Protein AF-A0A2A2A7V6-F1 (afdb_monomer)

pLDDT: mean 77.49, std 19.2, range [30.41, 94.31]

Sequence (110 aa):
MLAAALGDMAQGHVTQGAAWVQTPLLDMAVHAESRQLPLSDTQDDFSLWRHFVEVNAADDAITLQAFSAALAPVVAALRARGLRVVAACDFEEQLEAAVQAAILAGKGEP

Radius of gyration: 15.17 Å; Cα contacts (8 Å, |Δi|>4): 106; chains: 1; bounding box: 28×26×52 Å

Solvent-accessible surface area (backbone atoms only — not comparable to full-atom values): 6903 Å² total; per-residue (Å²): 112,67,70,57,54,53,53,56,67,75,55,74,83,77,93,80,84,78,93,71,80,72,75,62,62,63,36,78,47,82,46,76,64,88,66,98,61,93,57,37,76,86,48,89,58,68,93,41,35,29,66,52,72,51,76,44,64,55,48,91,86,60,46,69,68,58,39,35,61,62,47,13,28,55,56,30,30,42,43,72,70,71,44,90,81,80,81,90,60,101,53,47,71,64,34,52,55,37,20,53,52,23,50,77,68,61,49,28,71,134

Mean predicted aligned error: 9.56 Å

Foldseek 3Di:
DVVVLVVVVVCPDDDDDDDPPPQDQKDKDKFFDDDPDDQDPPDPDPVSHRIDMDIDGSDPPRDPVNSLLNVLLVQLQCVVVVHDDDDDDPCRVVSVVSNVVCVVVVSRHD

Structure (mmCIF, N/CA/C/O backbone):
data_AF-A0A2A2A7V6-F1
#
_entry.id   AF-A0A2A2A7V6-F1
#
loop_
_atom_site.group_PDB
_atom_site.id
_atom_site.type_symbol
_atom_site.label_atom_id
_atom_site.label_alt_id
_atom_site.label_comp_id
_atom_site.label_asym_id
_atom_site.label_entity_id
_atom_site.label_seq_id
_atom_site.pdbx_PDB_ins_code
_atom_site.Cartn_x
_atom_site.Cartn_y
_atom_site.Cartn_z
_atom_site.occupancy
_atom_site.B_iso_or_equiv
_atom_site.auth_seq_id
_atom_site.auth_comp_id
_atom_site.auth_asym_id
_atom_site.auth_atom_id
_atom_site.pdbx_PDB_model_num
ATOM 1 N N . MET A 1 1 ? -13.082 -10.986 3.763 1.00 56.16 1 MET A N 1
ATOM 2 C CA . MET A 1 1 ? -13.515 -9.783 3.016 1.00 56.16 1 MET A CA 1
ATOM 3 C C . MET A 1 1 ? -12.352 -9.025 2.372 1.00 56.16 1 MET A C 1
ATOM 5 O O . MET A 1 1 ? -12.524 -8.618 1.237 1.00 56.16 1 MET A O 1
ATOM 9 N N . LEU A 1 2 ? -11.167 -8.909 2.994 1.00 47.22 2 LEU A N 1
ATOM 10 C CA . LEU A 1 2 ? -9.980 -8.286 2.370 1.00 47.22 2 LEU A CA 1
ATOM 11 C C . LEU A 1 2 ? -9.409 -9.084 1.179 1.00 47.22 2 LEU A C 1
ATOM 13 O O . LEU A 1 2 ? -9.223 -8.527 0.107 1.00 47.22 2 LEU A O 1
ATOM 17 N N . ALA A 1 3 ? -9.212 -10.399 1.335 1.00 47.19 3 ALA A N 1
ATOM 1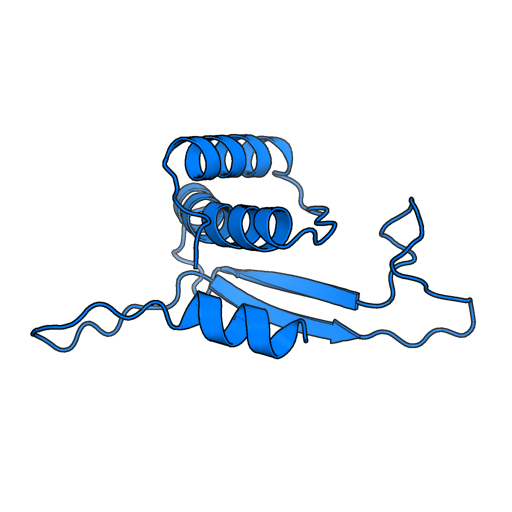8 C CA . ALA A 1 3 ? -8.679 -11.254 0.265 1.00 47.19 3 ALA A CA 1
ATOM 19 C C . ALA A 1 3 ? -9.576 -11.300 -0.989 1.00 47.19 3 ALA A C 1
ATOM 21 O O . ALA A 1 3 ? -9.071 -11.326 -2.103 1.00 47.19 3 ALA A O 1
ATOM 22 N N . ALA A 1 4 ? -10.901 -11.254 -0.811 1.00 48.75 4 ALA A N 1
ATOM 23 C CA . ALA A 1 4 ? -11.848 -11.175 -1.924 1.00 48.75 4 ALA A CA 1
ATOM 24 C C . ALA A 1 4 ? -11.770 -9.813 -2.637 1.00 48.75 4 ALA A C 1
ATOM 26 O O . ALA A 1 4 ? -11.681 -9.769 -3.855 1.00 48.75 4 ALA A O 1
ATOM 27 N N . ALA A 1 5 ? -11.704 -8.710 -1.878 1.00 54.25 5 ALA A N 1
ATOM 28 C CA . ALA A 1 5 ? -11.567 -7.371 -2.451 1.00 54.25 5 ALA A CA 1
ATOM 29 C C . ALA A 1 5 ? -10.247 -7.186 -3.225 1.00 54.25 5 ALA A C 1
ATOM 31 O O . ALA A 1 5 ? -10.243 -6.521 -4.255 1.00 54.25 5 ALA A O 1
ATOM 32 N N . LEU A 1 6 ? -9.147 -7.787 -2.753 1.00 56.00 6 LEU A N 1
ATOM 33 C CA . LEU A 1 6 ? -7.860 -7.792 -3.458 1.00 56.00 6 LEU A CA 1
ATOM 34 C C . LEU A 1 6 ? -7.891 -8.683 -4.708 1.00 56.00 6 LEU A C 1
ATOM 36 O O . LEU A 1 6 ? -7.347 -8.296 -5.739 1.00 56.00 6 LEU A O 1
ATOM 40 N N . GLY A 1 7 ? -8.565 -9.836 -4.633 1.00 52.62 7 GLY A N 1
ATOM 41 C CA . GLY A 1 7 ? -8.789 -10.716 -5.781 1.00 52.62 7 GLY A CA 1
ATOM 42 C C . GLY A 1 7 ? -9.536 -10.014 -6.917 1.00 52.62 7 GLY A C 1
ATOM 43 O O . GLY A 1 7 ? -9.086 -10.070 -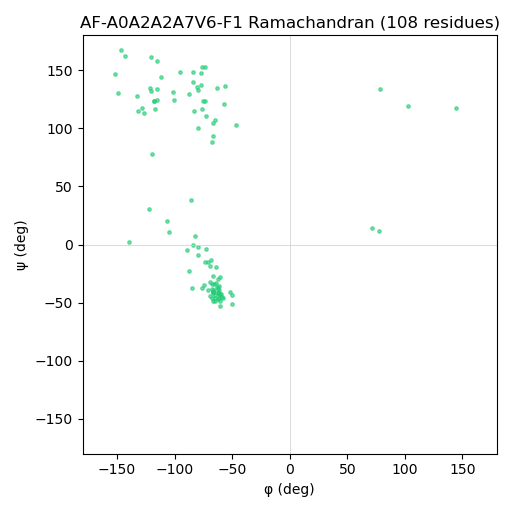8.056 1.00 52.62 7 GLY A O 1
ATOM 44 N N . ASP A 1 8 ? -10.605 -9.278 -6.602 1.00 48.38 8 ASP A N 1
ATOM 45 C CA . ASP A 1 8 ? -11.385 -8.535 -7.600 1.00 48.38 8 ASP A CA 1
ATOM 46 C C . ASP A 1 8 ? -10.589 -7.364 -8.216 1.00 48.38 8 ASP A C 1
ATOM 48 O O . ASP A 1 8 ? -10.664 -7.132 -9.420 1.00 48.38 8 ASP A O 1
ATOM 52 N N . MET A 1 9 ? -9.775 -6.647 -7.425 1.00 52.97 9 MET A N 1
ATOM 53 C CA . MET A 1 9 ? -8.934 -5.541 -7.924 1.00 52.97 9 MET A CA 1
ATOM 54 C C . MET A 1 9 ? -7.786 -6.012 -8.826 1.00 52.97 9 MET A C 1
ATOM 56 O O . MET A 1 9 ? -7.401 -5.300 -9.751 1.00 52.97 9 MET A O 1
ATOM 60 N N . ALA A 1 10 ? -7.247 -7.208 -8.580 1.00 51.53 10 ALA A N 1
ATOM 61 C CA . ALA A 1 10 ? -6.229 -7.815 -9.436 1.00 51.53 10 ALA A CA 1
ATOM 62 C C . ALA A 1 10 ? -6.804 -8.344 -10.767 1.00 51.53 10 ALA A C 1
ATOM 64 O O . ALA A 1 10 ? -6.045 -8.621 -11.693 1.00 51.53 10 ALA A O 1
ATOM 65 N N . GLN A 1 11 ? -8.131 -8.485 -10.874 1.00 46.44 11 GLN A N 1
ATOM 66 C CA . GLN A 1 11 ? -8.823 -9.100 -12.011 1.00 46.44 11 GLN A CA 1
ATOM 67 C C . GLN A 1 11 ? -9.555 -8.111 -12.930 1.00 46.44 11 GLN A C 1
ATOM 69 O O . GLN A 1 11 ? -10.431 -8.531 -13.684 1.00 46.44 11 GLN A O 1
ATOM 74 N N . GLY A 1 12 ? -9.202 -6.820 -12.919 1.00 38.31 12 GLY A N 1
ATOM 75 C CA . GLY A 1 12 ? -9.779 -5.818 -13.826 1.00 38.31 12 GLY A CA 1
ATOM 76 C C . GLY A 1 12 ? -9.818 -6.300 -15.286 1.00 38.31 12 GLY A C 1
ATOM 77 O O . GLY A 1 12 ? -8.799 -6.343 -15.974 1.00 38.31 12 GLY A O 1
ATOM 78 N N . HIS A 1 13 ? -11.004 -6.700 -15.753 1.00 37.53 13 HIS A N 1
ATOM 79 C CA . HIS A 1 13 ? -11.210 -7.284 -17.073 1.00 37.53 13 HIS A CA 1
ATOM 80 C C . HIS A 1 13 ? -11.153 -6.209 -18.168 1.00 37.53 13 HIS A C 1
ATOM 82 O O . HIS A 1 13 ? -11.966 -5.288 -18.193 1.00 37.53 13 HIS A O 1
ATOM 88 N N . VAL A 1 14 ? -10.261 -6.399 -19.145 1.00 38.00 14 VAL A N 1
ATOM 89 C CA . VAL A 1 14 ? -10.312 -5.750 -20.464 1.00 38.00 14 VAL A CA 1
ATOM 90 C C . VAL A 1 14 ? -10.479 -6.842 -21.518 1.00 38.00 14 VAL A C 1
ATOM 92 O O . VAL A 1 14 ? -9.610 -7.693 -21.697 1.00 38.00 14 VAL A O 1
ATOM 95 N N . THR A 1 15 ? -11.599 -6.837 -22.240 1.00 34.88 15 THR A N 1
ATOM 96 C CA . THR A 1 15 ? -11.793 -7.710 -23.403 1.00 34.88 15 THR A CA 1
ATOM 97 C C . THR A 1 15 ? -11.169 -7.094 -24.653 1.00 34.88 15 THR A C 1
ATOM 99 O O . THR A 1 15 ? -11.669 -6.088 -25.149 1.00 34.88 15 THR A 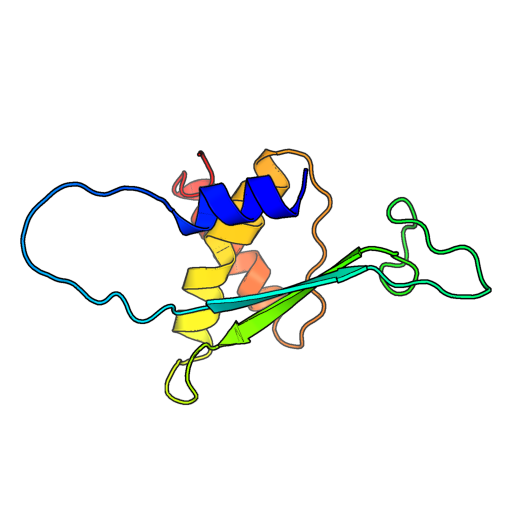O 1
ATOM 102 N N . GLN A 1 16 ? -10.139 -7.756 -25.197 1.00 32.84 16 GLN A N 1
ATOM 103 C CA . GLN A 1 16 ? -10.162 -8.426 -26.514 1.00 32.84 16 GLN A CA 1
ATOM 104 C C . GLN A 1 16 ? -8.817 -8.342 -27.270 1.00 32.84 16 GLN A C 1
ATOM 106 O O . GLN A 1 16 ? -8.418 -7.283 -27.740 1.00 32.84 16 GLN A O 1
ATOM 111 N N . GLY A 1 17 ? -8.210 -9.513 -27.515 1.00 31.11 17 GLY A N 1
ATOM 112 C CA . GLY A 1 17 ? -7.296 -9.759 -28.640 1.00 31.11 17 GLY A CA 1
ATOM 113 C C . GLY A 1 17 ? -5.796 -9.775 -28.314 1.00 31.11 17 GLY A C 1
ATOM 114 O O . GLY A 1 17 ? -5.224 -8.759 -27.946 1.00 31.11 17 GLY A O 1
ATOM 115 N N . ALA A 1 18 ? -5.164 -10.924 -28.582 1.00 30.41 18 ALA A N 1
ATOM 116 C CA . ALA A 1 18 ? -3.757 -11.281 -28.348 1.00 30.41 18 ALA A CA 1
ATOM 117 C C . ALA A 1 18 ? -3.420 -11.644 -26.892 1.00 30.41 18 ALA A C 1
ATOM 119 O O . ALA A 1 18 ? -3.831 -10.987 -25.946 1.00 30.41 18 ALA A O 1
ATOM 120 N N . ALA A 1 19 ? -2.688 -12.743 -26.715 1.00 39.22 19 ALA A N 1
ATOM 121 C CA . ALA A 1 19 ? -2.190 -13.193 -25.424 1.00 39.22 19 ALA A CA 1
ATOM 122 C C . ALA A 1 19 ? -1.133 -12.207 -24.905 1.00 39.22 19 ALA A C 1
ATOM 124 O O . ALA A 1 19 ? 0.058 -12.359 -25.163 1.00 39.22 19 ALA A O 1
ATOM 125 N N . TRP A 1 20 ? -1.579 -11.179 -24.188 1.00 32.47 20 TRP A N 1
ATOM 126 C CA . TRP A 1 20 ? -0.725 -10.390 -23.315 1.00 32.47 20 TRP A CA 1
ATOM 127 C C . TRP A 1 20 ? -0.568 -11.199 -22.035 1.00 32.47 20 TRP A C 1
ATOM 129 O O . TRP A 1 20 ? -1.464 -11.222 -21.194 1.00 32.47 20 TRP A O 1
ATOM 139 N N . VAL A 1 21 ? 0.559 -11.890 -21.881 1.00 34.34 21 VAL A N 1
ATOM 140 C CA . VAL A 1 21 ? 1.017 -12.215 -20.531 1.00 34.34 21 VAL A CA 1
ATOM 141 C C . VAL A 1 21 ? 1.384 -10.864 -19.927 1.00 34.34 21 VAL A C 1
ATOM 143 O O . VAL A 1 21 ? 2.460 -10.337 -20.193 1.00 34.34 21 VAL A O 1
ATOM 146 N N . GLN A 1 22 ? 0.441 -10.230 -19.227 1.00 51.59 22 GLN A N 1
ATOM 147 C CA . GLN A 1 22 ? 0.782 -9.102 -18.377 1.00 51.59 22 GLN A CA 1
ATOM 148 C C . GLN A 1 22 ? 1.667 -9.677 -17.284 1.00 51.59 22 GLN A C 1
ATOM 150 O O . GLN A 1 22 ? 1.192 -10.431 -16.436 1.00 51.59 22 GLN A O 1
ATOM 155 N N . THR A 1 23 ? 2.965 -9.388 -17.346 1.00 53.81 23 THR A N 1
ATOM 156 C CA . THR A 1 23 ? 3.830 -9.645 -16.203 1.00 53.81 23 THR A CA 1
ATOM 157 C C . THR A 1 23 ? 3.225 -8.865 -15.038 1.00 53.81 23 THR A C 1
ATOM 159 O O . THR A 1 23 ? 3.031 -7.650 -15.183 1.00 53.81 23 THR A O 1
ATOM 162 N N . PRO A 1 24 ? 2.842 -9.526 -13.933 1.00 73.06 24 PRO A N 1
ATOM 163 C CA . PRO A 1 24 ? 2.343 -8.803 -12.775 1.00 73.06 24 PRO A CA 1
ATOM 164 C C . PRO A 1 24 ? 3.414 -7.789 -12.366 1.00 73.06 24 PRO A C 1
ATOM 166 O O . PRO A 1 24 ? 4.596 -8.102 -12.407 1.00 73.06 24 PRO A O 1
ATOM 169 N N . LEU A 1 25 ? 3.022 -6.552 -12.055 1.00 85.75 25 LEU A N 1
ATOM 170 C CA . LEU A 1 25 ? 3.964 -5.541 -11.551 1.00 85.75 25 LEU A CA 1
ATOM 171 C C . LEU A 1 25 ? 4.114 -5.618 -10.028 1.00 85.75 25 LEU A C 1
ATOM 173 O O . LEU A 1 25 ? 5.116 -5.169 -9.477 1.00 85.75 25 LEU A O 1
ATOM 177 N N . LEU A 1 26 ? 3.107 -6.185 -9.364 1.00 88.81 26 LEU A N 1
ATOM 178 C CA . LEU A 1 26 ? 3.021 -6.329 -7.920 1.00 88.81 26 LEU A CA 1
ATOM 179 C C . LEU A 1 26 ? 2.910 -7.813 -7.583 1.00 88.81 26 LEU A C 1
ATOM 181 O O . LEU A 1 26 ? 2.064 -8.509 -8.149 1.00 88.81 26 LEU A O 1
ATOM 185 N N . ASP A 1 27 ? 3.719 -8.261 -6.638 1.00 90.44 27 ASP A N 1
ATOM 186 C CA . ASP A 1 27 ? 3.506 -9.494 -5.894 1.00 90.44 27 ASP A CA 1
ATOM 187 C C . ASP A 1 27 ? 2.940 -9.129 -4.517 1.00 90.44 27 ASP A C 1
ATOM 189 O O . ASP A 1 27 ? 3.434 -8.205 -3.871 1.00 90.44 27 ASP A O 1
ATOM 193 N N . MET A 1 28 ? 1.857 -9.782 -4.091 1.00 89.81 28 MET A N 1
ATOM 194 C CA . MET A 1 28 ? 1.100 -9.386 -2.899 1.00 89.81 28 MET A CA 1
ATOM 195 C C . MET A 1 28 ? 0.798 -10.584 -2.006 1.00 89.81 28 MET A C 1
ATOM 197 O O . MET A 1 28 ? 0.167 -11.551 -2.436 1.00 89.81 28 MET A O 1
ATOM 201 N N . ALA A 1 29 ? 1.146 -10.466 -0.728 1.00 86.50 29 ALA A N 1
ATOM 202 C CA . ALA A 1 29 ? 0.836 -11.448 0.299 1.00 86.50 29 ALA A CA 1
ATOM 203 C C . ALA A 1 29 ? 0.010 -10.810 1.423 1.00 86.50 29 ALA A C 1
ATOM 205 O O . ALA A 1 29 ? 0.291 -9.709 1.892 1.00 86.50 29 ALA A O 1
ATOM 206 N N . VAL A 1 30 ? -1.051 -11.496 1.858 1.00 86.81 30 VAL A N 1
ATOM 207 C CA . VAL A 1 30 ? -1.899 -11.045 2.970 1.00 86.81 30 VAL A CA 1
ATOM 208 C C . VAL A 1 30 ? -1.509 -11.806 4.224 1.00 86.81 30 VAL A C 1
ATOM 210 O O . VAL A 1 30 ? -1.574 -13.035 4.255 1.00 86.81 30 VAL A O 1
ATOM 213 N N . HIS A 1 31 ? -1.174 -11.068 5.274 1.00 84.88 31 HIS A N 1
ATOM 214 C CA . HIS A 1 31 ? -0.730 -11.623 6.541 1.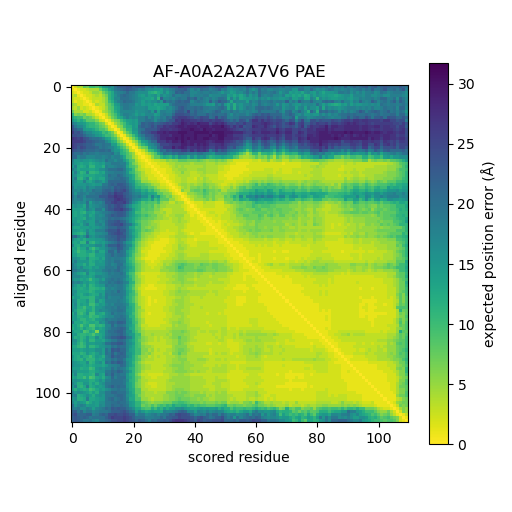00 84.88 31 HIS A CA 1
ATOM 215 C C . HIS A 1 31 ? -1.762 -11.365 7.635 1.00 84.88 31 HIS A C 1
ATOM 217 O O . HIS A 1 31 ? -2.422 -10.324 7.680 1.00 84.88 31 HIS A O 1
ATOM 223 N N . ALA A 1 32 ? -1.894 -12.343 8.527 1.00 86.94 32 ALA A N 1
ATOM 224 C CA . ALA A 1 32 ? -2.673 -12.245 9.749 1.00 86.94 32 ALA A CA 1
ATOM 225 C C . ALA A 1 32 ? -1.805 -12.755 10.898 1.00 86.94 32 ALA A C 1
ATOM 227 O O . ALA A 1 32 ? -1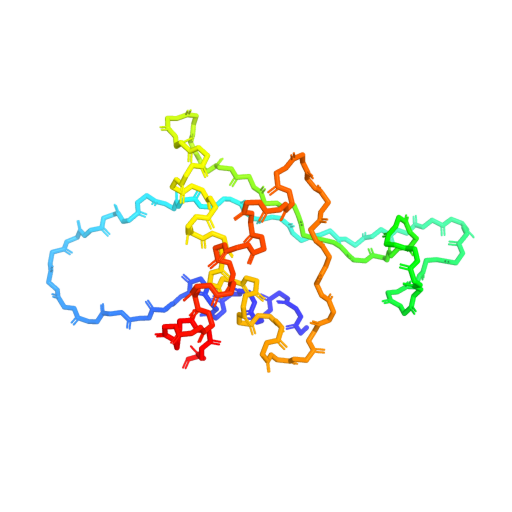.441 -13.931 10.935 1.00 86.94 32 ALA A O 1
ATOM 228 N N . GLU A 1 33 ? -1.459 -11.874 11.826 1.00 83.06 33 GLU A N 1
ATOM 229 C CA . GLU A 1 33 ? -0.609 -12.225 12.953 1.00 83.06 33 GLU A CA 1
ATOM 230 C C . GLU A 1 33 ? -1.403 -12.589 14.205 1.00 83.06 33 GLU A C 1
ATOM 232 O O . GLU A 1 33 ? -2.468 -12.050 14.497 1.00 83.06 33 GLU A O 1
ATOM 237 N N . SER A 1 34 ? -0.842 -13.492 15.004 1.00 76.06 34 SER A N 1
ATOM 238 C CA . SER A 1 34 ? -1.356 -13.822 16.329 1.00 76.06 34 SER A CA 1
ATOM 239 C C . SER A 1 34 ? -0.228 -13.677 17.341 1.00 76.06 34 SER A C 1
ATOM 241 O O . SER A 1 34 ? 0.735 -14.441 17.318 1.00 76.06 34 SER A O 1
ATOM 243 N N . ARG A 1 35 ? -0.348 -12.701 18.243 1.00 77.06 35 ARG A N 1
ATOM 244 C CA . ARG A 1 35 ? 0.610 -12.438 19.327 1.00 77.06 35 ARG A CA 1
ATOM 245 C C . ARG A 1 35 ? -0.083 -12.555 20.685 1.00 77.06 35 ARG A C 1
ATOM 247 O O . ARG A 1 35 ? -1.306 -12.499 20.773 1.00 77.06 35 ARG A O 1
ATOM 254 N N . GLN A 1 36 ? 0.705 -12.720 21.750 1.00 70.00 36 GLN A N 1
ATOM 255 C CA . GLN A 1 36 ? 0.183 -12.765 23.125 1.00 70.00 36 GLN A CA 1
ATOM 256 C C . GLN A 1 36 ? -0.401 -11.420 23.589 1.00 70.00 36 GLN A C 1
ATOM 258 O O . GLN A 1 36 ? -1.291 -11.407 24.435 1.00 70.00 36 GLN A O 1
ATOM 263 N N . LEU A 1 37 ? 0.081 -10.298 23.042 1.00 71.44 37 LEU A N 1
ATOM 264 C CA . LEU A 1 37 ? -0.498 -8.973 23.273 1.00 71.44 37 LEU A CA 1
ATOM 265 C C . LEU A 1 37 ? -1.680 -8.731 22.320 1.00 71.44 37 LEU A C 1
ATOM 267 O O . LEU A 1 37 ? -1.663 -9.238 21.195 1.00 71.44 37 LEU A O 1
ATOM 271 N N . PRO A 1 38 ? -2.699 -7.956 22.735 1.00 75.69 38 PRO A N 1
ATOM 272 C CA . PRO A 1 38 ? -3.873 -7.717 21.910 1.00 75.69 38 PRO A CA 1
ATOM 273 C C . PRO A 1 38 ? -3.512 -6.895 20.664 1.00 75.69 38 PRO A C 1
ATOM 275 O O . PRO A 1 38 ? -3.326 -5.684 20.733 1.00 75.69 38 PRO A O 1
ATOM 278 N N . LEU A 1 39 ? -3.447 -7.566 19.512 1.00 83.56 39 LEU A N 1
ATOM 279 C CA . LEU A 1 39 ? -3.431 -6.915 18.203 1.00 83.56 39 LEU A CA 1
ATOM 280 C C . LEU A 1 39 ? -4.855 -6.536 17.796 1.00 83.56 39 LEU A C 1
ATOM 282 O O . LEU A 1 39 ? -5.777 -7.356 17.914 1.00 83.56 39 LEU A O 1
ATOM 286 N N . SER A 1 40 ? -5.015 -5.322 17.281 1.00 83.62 40 SER A N 1
ATOM 287 C CA . SER A 1 40 ? -6.283 -4.785 16.788 1.00 83.62 40 SER A CA 1
ATOM 288 C C . SER A 1 40 ? -6.028 -3.798 15.657 1.00 83.62 40 SER A C 1
ATOM 290 O O . SER A 1 40 ? -5.249 -2.861 15.827 1.00 83.62 40 SER A O 1
ATOM 292 N N . ASP A 1 41 ? -6.746 -3.971 14.548 1.00 82.88 41 ASP A N 1
ATOM 293 C CA . ASP A 1 41 ? -6.670 -3.106 13.358 1.00 82.88 41 ASP A CA 1
ATOM 294 C C . ASP A 1 41 ? -7.321 -1.728 13.582 1.00 82.88 41 ASP A C 1
ATOM 296 O O . ASP A 1 41 ? -7.302 -0.859 12.714 1.00 82.88 41 ASP A O 1
ATOM 300 N N . THR A 1 42 ? -7.924 -1.512 14.754 1.00 83.25 42 THR A N 1
ATOM 301 C CA . THR A 1 42 ? -8.508 -0.222 15.146 1.00 83.25 42 THR A CA 1
ATOM 302 C C . THR A 1 42 ? -7.513 0.696 15.856 1.00 83.25 42 THR A C 1
ATOM 304 O O . THR A 1 42 ? -7.885 1.809 16.211 1.00 83.25 42 THR A O 1
ATOM 307 N N . GLN A 1 43 ? -6.291 0.235 16.141 1.00 85.75 43 GLN A N 1
ATOM 308 C CA . GLN A 1 43 ? -5.293 1.015 16.882 1.00 85.75 43 GLN A CA 1
ATOM 309 C C . GLN A 1 43 ? -4.646 2.079 16.004 1.00 85.75 43 GLN A C 1
ATOM 311 O O . GLN A 1 43 ? -4.451 1.867 14.811 1.00 85.75 43 GLN A O 1
ATOM 316 N N . ASP A 1 44 ? -4.273 3.221 16.577 1.00 86.69 44 ASP A N 1
ATOM 317 C CA . ASP A 1 44 ? -3.604 4.277 15.810 1.00 86.69 44 ASP A CA 1
ATOM 318 C C . ASP A 1 44 ? -2.212 3.846 15.343 1.00 86.69 44 ASP A C 1
ATOM 320 O O . ASP A 1 44 ? -1.873 4.068 14.180 1.00 86.69 44 ASP A O 1
ATOM 324 N N . ASP A 1 45 ? -1.467 3.166 16.216 1.00 88.00 45 ASP A N 1
ATOM 325 C CA . ASP A 1 45 ? -0.179 2.555 15.902 1.00 88.00 45 ASP A CA 1
ATOM 326 C C . ASP A 1 45 ? -0.369 1.306 15.025 1.00 88.00 45 ASP A C 1
ATOM 328 O O . ASP A 1 45 ? -0.878 0.273 15.476 1.00 88.00 45 ASP A O 1
ATOM 332 N N . PHE A 1 46 ? 0.049 1.407 13.760 1.00 85.75 46 PHE A N 1
ATOM 333 C CA . PHE A 1 46 ? -0.074 0.329 12.779 1.00 85.75 46 PHE A CA 1
ATOM 334 C C . PHE A 1 46 ? 0.837 -0.868 13.075 1.00 85.75 46 PHE A C 1
ATOM 336 O O . PHE A 1 46 ? 0.557 -1.971 12.610 1.00 85.75 46 PHE A O 1
ATOM 343 N N . SER A 1 47 ? 1.880 -0.704 13.899 1.00 85.69 47 SER A N 1
ATOM 344 C CA . SER A 1 47 ? 2.743 -1.818 14.319 1.00 85.69 47 SER A CA 1
ATOM 345 C C . SER A 1 47 ? 2.025 -2.824 15.234 1.00 85.69 47 SER A C 1
ATOM 347 O O . SER A 1 47 ? 2.514 -3.936 15.456 1.00 85.69 47 SER A O 1
ATOM 349 N N . LEU A 1 48 ? 0.845 -2.446 15.744 1.00 87.69 48 LEU A N 1
ATOM 350 C CA . LEU A 1 48 ? -0.028 -3.260 16.592 1.00 87.69 48 LEU A CA 1
ATOM 351 C C . LEU A 1 48 ? -1.259 -3.801 15.847 1.00 87.69 48 LEU A C 1
ATOM 353 O O . LEU A 1 48 ? -2.194 -4.324 16.472 1.00 87.69 48 LEU A O 1
ATOM 357 N N . TRP A 1 49 ? -1.290 -3.673 14.522 1.00 89.62 49 TRP A N 1
ATOM 358 C CA . TRP A 1 49 ? -2.360 -4.243 13.714 1.00 89.62 49 TRP A CA 1
ATOM 359 C C . TRP A 1 49 ? -2.192 -5.746 13.563 1.00 89.62 49 TRP A C 1
ATOM 361 O O . TRP A 1 49 ? -1.099 -6.303 13.645 1.00 89.62 49 TRP A O 1
ATOM 371 N N . ARG A 1 50 ? -3.322 -6.421 13.375 1.00 88.88 50 ARG A N 1
ATOM 372 C CA . ARG A 1 50 ? -3.372 -7.864 13.174 1.00 88.88 50 ARG A CA 1
ATOM 373 C C . ARG A 1 50 ? -3.140 -8.224 11.717 1.00 88.88 50 ARG A C 1
ATO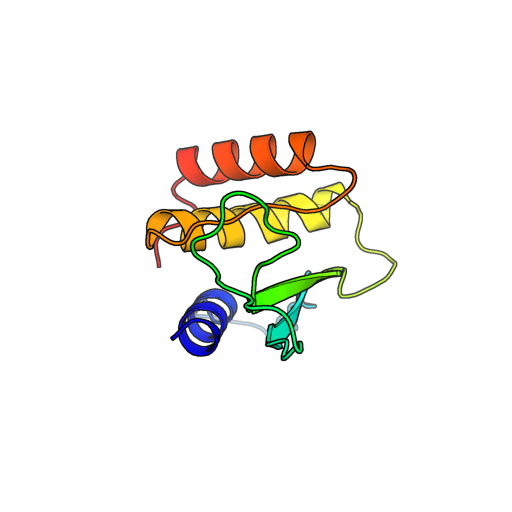M 375 O O . ARG A 1 50 ? -2.526 -9.252 11.444 1.00 88.88 50 ARG A O 1
ATOM 382 N N . HIS A 1 51 ? -3.667 -7.411 10.810 1.00 87.62 51 HIS A N 1
ATOM 383 C CA . HIS A 1 51 ? -3.623 -7.682 9.383 1.00 87.62 51 HIS A CA 1
ATOM 384 C C . HIS A 1 51 ? -2.791 -6.635 8.656 1.00 87.62 51 HIS A C 1
ATOM 386 O O . HIS A 1 51 ? -2.987 -5.434 8.839 1.00 87.62 51 HIS A O 1
ATOM 392 N N . PHE A 1 52 ? -1.912 -7.104 7.779 1.00 88.62 52 PHE A N 1
ATOM 393 C CA . PHE A 1 52 ? -1.182 -6.259 6.844 1.00 88.62 52 PHE A CA 1
ATOM 394 C C . PHE A 1 52 ? -1.010 -6.980 5.510 1.00 88.62 52 PHE A C 1
ATOM 396 O O . PHE A 1 52 ? -1.193 -8.196 5.403 1.00 88.62 52 PHE A O 1
ATOM 403 N N . VAL A 1 53 ? -0.699 -6.202 4.481 1.00 89.00 53 VAL A N 1
ATOM 404 C CA . VAL A 1 53 ? -0.401 -6.710 3.145 1.00 89.00 53 VAL A CA 1
ATOM 405 C C . VAL A 1 53 ? 1.050 -6.375 2.859 1.00 89.00 53 VAL A C 1
ATOM 407 O O . VAL A 1 53 ? 1.438 -5.212 2.951 1.00 89.00 53 VAL A O 1
ATOM 410 N N . GLU A 1 54 ? 1.837 -7.389 2.538 1.00 90.81 54 GLU A N 1
ATOM 411 C CA . GLU A 1 54 ? 3.168 -7.201 1.983 1.00 90.81 54 GLU A CA 1
ATOM 412 C C . GLU A 1 54 ? 3.026 -7.080 0.466 1.00 90.81 54 GLU A C 1
ATOM 414 O O . GLU A 1 54 ? 2.339 -7.888 -0.163 1.00 90.81 54 GLU A O 1
ATOM 419 N N . VAL A 1 55 ? 3.623 -6.041 -0.113 1.00 91.19 55 VAL A N 1
ATOM 420 C CA . VAL A 1 55 ? 3.584 -5.791 -1.555 1.00 91.19 55 VAL A CA 1
ATOM 421 C C . VAL A 1 55 ? 5.011 -5.594 -2.033 1.00 91.19 55 VAL A C 1
ATOM 423 O O . VAL A 1 55 ? 5.674 -4.642 -1.628 1.00 91.19 55 VAL A O 1
ATOM 426 N N . ASN A 1 56 ? 5.456 -6.479 -2.913 1.00 91.69 56 ASN A N 1
ATOM 427 C CA . ASN A 1 56 ? 6.785 -6.472 -3.501 1.00 91.69 56 ASN A CA 1
ATOM 428 C C . ASN A 1 56 ? 6.695 -6.225 -5.008 1.00 91.69 56 ASN A C 1
ATOM 430 O O . ASN A 1 56 ? 5.660 -6.457 -5.639 1.00 91.69 56 ASN A O 1
ATOM 434 N N . ALA A 1 57 ? 7.785 -5.745 -5.604 1.00 91.19 57 ALA A N 1
ATOM 435 C CA . ALA A 1 57 ? 7.927 -5.795 -7.051 1.00 91.19 57 ALA A CA 1
ATOM 436 C C . ALA A 1 57 ? 7.962 -7.266 -7.485 1.00 91.19 57 ALA A C 1
ATOM 438 O O . ALA A 1 57 ? 8.659 -8.075 -6.881 1.00 91.19 57 ALA A O 1
ATOM 439 N N . ALA A 1 58 ? 7.213 -7.615 -8.527 1.00 90.31 58 ALA A N 1
ATOM 440 C CA . ALA A 1 58 ? 7.163 -8.997 -9.004 1.00 90.31 58 ALA A CA 1
ATOM 441 C C . ALA A 1 58 ? 8.456 -9.464 -9.704 1.00 90.31 58 ALA A C 1
ATOM 443 O O . ALA A 1 58 ? 8.622 -10.656 -9.951 1.00 90.31 58 ALA A O 1
ATOM 444 N N . ASP A 1 59 ? 9.336 -8.528 -10.071 1.00 89.94 59 ASP A N 1
ATOM 445 C CA . ASP A 1 59 ? 10.617 -8.780 -10.729 1.00 89.94 59 ASP A CA 1
ATOM 446 C C . ASP A 1 59 ? 11.621 -7.665 -10.384 1.00 89.94 59 ASP A C 1
ATOM 448 O O . ASP A 1 59 ? 11.241 -6.496 -10.250 1.00 89.94 59 ASP A O 1
ATOM 452 N N . ASP A 1 60 ? 12.904 -8.019 -10.285 1.00 88.44 60 ASP A N 1
ATOM 453 C CA . ASP A 1 60 ? 13.998 -7.110 -9.911 1.00 88.44 60 ASP A CA 1
ATOM 454 C C . ASP A 1 60 ? 14.232 -5.973 -10.928 1.00 88.44 60 ASP A C 1
ATOM 456 O O . ASP A 1 60 ? 14.848 -4.957 -10.601 1.00 88.44 60 ASP A O 1
ATOM 460 N N . ALA A 1 61 ? 13.757 -6.111 -12.171 1.00 91.31 61 ALA A N 1
ATOM 461 C CA . ALA A 1 61 ? 13.869 -5.083 -13.205 1.00 91.31 61 ALA A CA 1
ATOM 462 C C . ALA A 1 61 ? 12.819 -3.963 -13.074 1.00 91.31 61 ALA A C 1
ATOM 464 O O . ALA A 1 61 ? 12.897 -2.956 -13.789 1.00 91.31 61 ALA A O 1
ATOM 465 N N . ILE A 1 62 ? 11.823 -4.117 -12.196 1.00 88.94 62 ILE A N 1
ATOM 466 C CA . ILE A 1 62 ? 10.773 -3.117 -12.001 1.00 88.94 62 ILE A CA 1
ATOM 467 C C . ILE A 1 62 ? 11.347 -1.917 -11.249 1.00 88.94 62 ILE A C 1
ATOM 469 O O . ILE A 1 62 ? 11.865 -2.016 -10.140 1.00 88.94 62 ILE A O 1
ATOM 473 N N . THR A 1 63 ? 11.221 -0.737 -11.851 1.00 91.56 63 THR A N 1
ATOM 474 C CA . THR A 1 63 ? 11.665 0.506 -11.218 1.00 91.56 63 THR A CA 1
ATOM 475 C C . THR A 1 63 ? 10.718 0.914 -10.094 1.00 91.56 63 THR A C 1
ATOM 477 O O . THR A 1 63 ? 9.511 0.676 -10.171 1.00 91.56 63 THR A O 1
ATOM 480 N N . LEU A 1 64 ? 11.236 1.642 -9.099 1.00 89.94 64 LEU A N 1
ATOM 481 C CA . LEU A 1 64 ? 10.410 2.232 -8.040 1.00 89.94 64 LEU A CA 1
ATOM 482 C C . LEU A 1 64 ? 9.240 3.046 -8.615 1.00 89.94 64 LEU A C 1
ATOM 484 O O . LEU A 1 64 ? 8.117 2.936 -8.142 1.00 89.94 64 LEU A O 1
ATOM 488 N N . GLN A 1 65 ? 9.475 3.811 -9.686 1.00 90.69 65 GLN A N 1
ATOM 489 C CA . GLN A 1 65 ? 8.425 4.591 -10.341 1.00 90.69 65 GLN A CA 1
ATOM 490 C C . GLN A 1 65 ? 7.301 3.703 -10.897 1.00 90.69 65 GLN A C 1
ATOM 492 O O . GLN A 1 65 ? 6.127 4.019 -10.706 1.00 90.69 65 GLN A O 1
ATOM 497 N N . ALA A 1 66 ? 7.645 2.610 -11.585 1.00 89.75 66 ALA A N 1
ATOM 498 C CA . ALA A 1 66 ? 6.661 1.678 -12.133 1.00 89.75 66 ALA A CA 1
ATOM 499 C C . ALA A 1 66 ? 5.906 0.944 -11.016 1.00 89.75 66 ALA A C 1
ATOM 501 O O . ALA A 1 66 ? 4.683 0.821 -11.082 1.00 89.75 66 ALA A O 1
ATOM 502 N N . PHE A 1 67 ? 6.620 0.535 -9.965 1.00 91.12 67 PHE A N 1
ATOM 503 C CA . PHE A 1 67 ? 6.042 -0.085 -8.780 1.00 91.12 67 PHE A CA 1
ATOM 504 C C . PHE A 1 67 ? 5.045 0.847 -8.072 1.00 91.12 67 PHE A C 1
ATOM 506 O O . PHE A 1 67 ? 3.882 0.485 -7.897 1.00 91.12 67 PHE A O 1
ATOM 513 N N . SER A 1 68 ? 5.442 2.080 -7.736 1.00 91.06 68 SER A N 1
ATOM 514 C CA . SER A 1 68 ? 4.560 3.051 -7.073 1.00 91.06 68 SER A CA 1
ATOM 515 C C . SER A 1 68 ? 3.352 3.419 -7.936 1.00 91.06 68 SER A C 1
ATOM 517 O O . SER A 1 68 ? 2.247 3.555 -7.414 1.00 91.06 68 SER A O 1
ATOM 519 N N . ALA A 1 69 ? 3.528 3.540 -9.257 1.00 89.06 69 ALA A N 1
ATOM 520 C CA . ALA A 1 69 ? 2.427 3.806 -10.182 1.00 89.06 69 ALA A CA 1
ATOM 521 C C . ALA A 1 69 ? 1.417 2.646 -10.253 1.00 89.06 69 ALA A C 1
ATOM 523 O O . ALA A 1 69 ? 0.224 2.896 -10.421 1.00 89.06 69 ALA A O 1
ATOM 524 N N . ALA A 1 70 ? 1.879 1.400 -10.112 1.00 90.50 70 ALA A N 1
ATOM 525 C CA . ALA A 1 70 ? 1.022 0.220 -10.052 1.00 90.50 70 ALA A CA 1
ATOM 526 C C . ALA A 1 70 ? 0.332 0.062 -8.685 1.00 90.50 70 ALA A C 1
ATOM 528 O O . ALA A 1 70 ? -0.836 -0.315 -8.631 1.00 90.50 70 ALA A O 1
ATOM 529 N N . LEU A 1 71 ? 1.018 0.388 -7.585 1.00 92.31 71 LEU A N 1
ATOM 530 C CA . LEU A 1 71 ? 0.480 0.283 -6.224 1.00 92.31 71 LEU A CA 1
ATOM 531 C C . LEU A 1 71 ? -0.543 1.385 -5.896 1.00 92.31 71 LEU A C 1
ATOM 533 O O . LEU A 1 71 ? -1.529 1.138 -5.201 1.00 92.31 71 LEU A O 1
ATOM 537 N N . ALA A 1 72 ? -0.345 2.594 -6.422 1.00 92.56 72 ALA A N 1
ATOM 538 C CA . ALA A 1 72 ? -1.217 3.744 -6.193 1.00 92.56 72 ALA A CA 1
ATOM 539 C C . ALA A 1 72 ? -2.726 3.488 -6.421 1.00 92.56 72 ALA A C 1
ATOM 541 O O . ALA A 1 72 ? -3.510 3.792 -5.515 1.00 92.56 72 ALA A O 1
ATOM 542 N N . PRO A 1 73 ? -3.180 2.926 -7.562 1.00 89.69 73 PRO A N 1
ATOM 543 C CA . PRO A 1 73 ? -4.599 2.639 -7.780 1.00 89.69 73 PRO A CA 1
ATOM 544 C C . PRO A 1 73 ? -5.155 1.600 -6.798 1.00 89.69 73 PRO A C 1
ATOM 546 O O . PRO A 1 73 ? -6.302 1.722 -6.375 1.00 89.69 73 PRO A O 1
ATOM 549 N N . VAL A 1 74 ? -4.348 0.625 -6.362 1.00 89.94 74 VAL A N 1
ATOM 550 C CA . VAL A 1 74 ? -4.768 -0.371 -5.360 1.00 89.94 74 VAL A CA 1
ATOM 551 C C . VAL A 1 74 ? -5.041 0.312 -4.021 1.00 89.94 74 VAL A C 1
ATOM 553 O O . VAL A 1 74 ? -6.108 0.140 -3.431 1.00 89.94 74 VAL A O 1
ATOM 556 N N . VAL A 1 75 ? -4.114 1.155 -3.560 1.00 91.88 75 VAL A N 1
ATOM 557 C CA . VAL A 1 75 ? -4.285 1.925 -2.318 1.00 91.88 75 VAL A CA 1
ATOM 558 C C . VAL A 1 75 ? -5.486 2.870 -2.418 1.00 91.88 75 VAL A C 1
ATOM 560 O O . VAL A 1 75 ? -6.290 2.934 -1.485 1.00 91.88 75 VAL A O 1
ATOM 563 N N . ALA A 1 76 ? -5.657 3.560 -3.549 1.00 90.06 76 ALA A N 1
ATOM 564 C CA . ALA A 1 76 ? -6.815 4.416 -3.799 1.00 90.06 76 ALA A CA 1
ATOM 565 C C . ALA A 1 76 ? -8.137 3.632 -3.708 1.00 90.06 76 ALA A C 1
ATOM 567 O O . ALA A 1 76 ? -9.063 4.062 -3.019 1.00 90.06 76 ALA A O 1
ATOM 568 N N . ALA A 1 77 ? -8.208 2.456 -4.332 1.00 88.00 77 ALA A N 1
ATOM 569 C CA . ALA A 1 77 ? -9.394 1.605 -4.350 1.00 88.00 77 ALA A CA 1
ATOM 570 C C . ALA A 1 77 ? -9.742 1.009 -2.974 1.00 88.00 77 ALA A C 1
ATOM 572 O O . ALA A 1 77 ? -10.923 0.842 -2.647 1.00 88.00 77 ALA A O 1
ATOM 573 N N . LEU A 1 78 ? -8.736 0.695 -2.153 1.00 88.62 78 LEU A N 1
ATOM 574 C CA . LEU A 1 78 ? -8.928 0.265 -0.765 1.00 88.62 78 LEU A CA 1
ATOM 575 C C . LEU A 1 78 ? -9.478 1.414 0.093 1.00 88.62 78 LEU A C 1
ATOM 577 O O . LEU A 1 78 ? -10.458 1.227 0.817 1.00 88.62 78 LEU A O 1
ATOM 581 N N . ARG A 1 79 ? -8.904 2.617 -0.039 1.00 90.19 79 ARG A N 1
ATOM 582 C CA . ARG A 1 79 ? -9.381 3.823 0.659 1.00 90.19 79 ARG A CA 1
ATOM 583 C C . ARG A 1 79 ? -10.805 4.198 0.246 1.00 90.19 79 ARG A C 1
ATOM 585 O O . ARG A 1 79 ? -11.622 4.502 1.110 1.00 90.19 79 ARG A O 1
ATOM 592 N N . ALA A 1 80 ? -11.134 4.105 -1.043 1.00 88.06 80 ALA A N 1
ATOM 593 C CA . ALA A 1 80 ? -12.483 4.352 -1.558 1.00 88.06 80 ALA A CA 1
ATOM 594 C C . ALA A 1 80 ? -13.533 3.393 -0.964 1.00 88.06 80 ALA A C 1
ATOM 596 O O . ALA A 1 80 ? -14.693 3.762 -0.798 1.00 88.06 80 ALA A O 1
ATOM 597 N N . ARG A 1 81 ? -13.123 2.179 -0.569 1.00 87.31 81 ARG A N 1
ATOM 598 C CA . ARG A 1 81 ? -13.964 1.201 0.147 1.00 87.31 81 ARG A CA 1
ATOM 599 C C . ARG A 1 81 ? -14.045 1.447 1.662 1.00 87.31 81 ARG A C 1
ATOM 601 O O . ARG A 1 81 ? -14.599 0.621 2.382 1.00 87.31 81 ARG A O 1
ATOM 608 N N . GLY A 1 82 ? -13.494 2.556 2.156 1.00 87.56 82 GLY A N 1
ATOM 609 C CA . GLY A 1 82 ? -13.506 2.927 3.573 1.00 87.56 82 GLY A CA 1
ATOM 610 C C . GLY A 1 82 ? -12.490 2.172 4.431 1.00 87.56 82 GLY A C 1
ATOM 611 O O . GLY A 1 82 ? -12.566 2.239 5.657 1.00 87.56 82 GLY A O 1
ATOM 612 N N . LEU A 1 83 ? -11.544 1.449 3.820 1.00 87.38 83 LEU A N 1
ATOM 613 C CA . LEU A 1 83 ? -10.471 0.794 4.563 1.00 87.38 83 LEU A CA 1
ATOM 614 C C . LEU A 1 83 ? -9.409 1.817 4.966 1.00 87.38 83 LEU A C 1
ATOM 616 O O . LEU A 1 83 ? -8.979 2.649 4.164 1.00 87.38 83 LEU A O 1
ATOM 620 N N . ARG A 1 84 ? -8.938 1.715 6.211 1.00 87.62 84 ARG A N 1
ATOM 621 C CA . ARG A 1 84 ? -7.771 2.465 6.670 1.00 87.62 84 ARG A CA 1
ATOM 622 C C . ARG A 1 84 ? -6.520 1.796 6.105 1.00 87.62 84 ARG A C 1
ATOM 624 O O . ARG A 1 84 ? -6.235 0.649 6.430 1.00 87.62 84 ARG A O 1
ATOM 631 N N . VAL A 1 85 ? -5.787 2.518 5.261 1.00 88.50 85 VAL A N 1
ATOM 632 C CA . VAL A 1 85 ? -4.539 2.044 4.648 1.00 88.50 85 VAL A CA 1
ATOM 633 C C . VAL A 1 85 ? -3.403 2.949 5.088 1.00 88.50 85 VAL A C 1
ATOM 635 O O . VAL A 1 85 ? -3.457 4.159 4.860 1.00 88.50 85 VAL A O 1
ATOM 638 N N . VAL A 1 86 ? -2.381 2.351 5.691 1.00 88.06 86 VAL A N 1
ATOM 639 C CA . VAL A 1 86 ? -1.127 3.010 6.058 1.00 88.06 86 VAL A CA 1
ATOM 640 C C . VAL A 1 86 ? -0.015 2.321 5.279 1.00 88.06 86 VAL A C 1
ATOM 642 O O . VAL A 1 86 ? 0.101 1.098 5.335 1.00 88.06 86 VAL A O 1
ATOM 645 N N . ALA A 1 87 ? 0.748 3.092 4.507 1.00 89.94 87 ALA A N 1
ATOM 646 C CA . ALA A 1 87 ? 1.963 2.593 3.881 1.00 89.94 87 ALA A CA 1
ATOM 647 C C . ALA A 1 87 ? 3.076 2.600 4.933 1.00 89.94 87 ALA A C 1
ATOM 649 O O . ALA A 1 87 ? 3.207 3.583 5.652 1.00 89.94 87 ALA A O 1
ATOM 650 N N . ALA A 1 88 ? 3.822 1.504 5.030 1.00 89.38 88 ALA A N 1
ATOM 651 C CA . ALA A 1 88 ? 4.992 1.380 5.890 1.00 89.38 88 ALA A CA 1
ATOM 652 C C . ALA A 1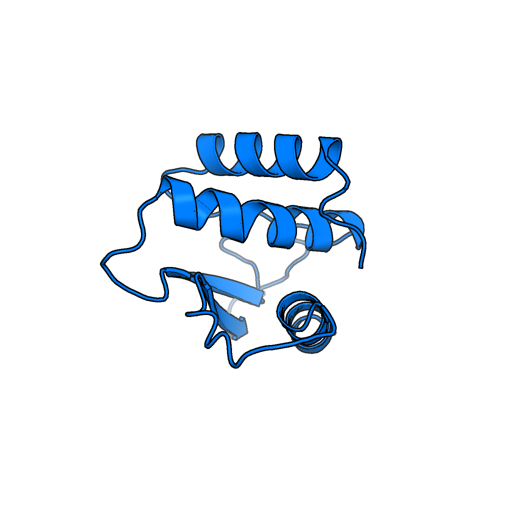 88 ? 6.198 1.074 4.993 1.00 89.38 88 ALA A C 1
ATOM 654 O O . ALA A 1 88 ? 6.584 -0.083 4.829 1.00 89.38 88 ALA A O 1
ATOM 655 N N . CYS A 1 89 ? 6.720 2.103 4.327 1.00 90.62 89 CYS A N 1
ATOM 656 C CA . CYS A 1 89 ? 7.841 1.990 3.392 1.00 90.62 89 CYS A CA 1
ATOM 657 C C . CYS A 1 89 ? 8.721 3.248 3.428 1.00 90.62 89 CYS A C 1
ATOM 659 O O . CYS A 1 89 ? 8.352 4.281 3.967 1.00 90.62 89 CYS A O 1
ATOM 661 N N . ASP A 1 90 ? 9.910 3.192 2.839 1.00 92.94 90 ASP A N 1
ATOM 662 C CA . ASP A 1 90 ? 10.855 4.317 2.816 1.00 92.94 90 ASP A CA 1
ATOM 663 C C . ASP A 1 90 ? 10.528 5.390 1.755 1.00 92.94 90 ASP A C 1
ATOM 665 O O . ASP A 1 90 ? 11.197 6.421 1.690 1.00 92.94 90 ASP A O 1
ATOM 669 N N . PHE A 1 91 ? 9.479 5.180 0.952 1.00 93.25 91 PHE A N 1
ATOM 670 C CA . PHE A 1 91 ? 9.001 6.089 -0.101 1.00 93.25 91 PHE A CA 1
ATOM 671 C C . PHE A 1 91 ? 7.530 6.515 0.090 1.00 93.25 91 PHE A C 1
ATOM 673 O O . PHE A 1 91 ? 6.803 6.754 -0.880 1.00 93.25 91 PHE A O 1
ATOM 680 N N . GLU A 1 92 ? 7.064 6.592 1.340 1.00 93.31 92 GLU A N 1
ATOM 681 C CA . GLU A 1 92 ? 5.677 6.938 1.699 1.00 93.31 92 GLU A CA 1
ATOM 682 C C . GLU A 1 92 ? 5.171 8.215 1.009 1.00 93.31 92 GLU A C 1
ATOM 684 O O . GLU A 1 92 ? 4.061 8.230 0.474 1.00 93.31 92 GLU A O 1
ATOM 689 N N . GLU A 1 93 ? 5.988 9.271 0.953 1.00 92.25 93 GLU A N 1
ATOM 690 C CA . GLU A 1 93 ? 5.611 10.547 0.332 1.00 92.25 93 GLU A CA 1
ATOM 691 C C . GLU A 1 93 ? 5.387 10.417 -1.184 1.00 92.25 93 GLU A C 1
ATOM 693 O O . GLU A 1 93 ? 4.407 10.938 -1.726 1.00 92.25 93 GLU A O 1
ATOM 698 N N . GLN A 1 94 ? 6.271 9.696 -1.882 1.00 92.75 94 GLN A N 1
ATOM 699 C CA . GLN A 1 94 ? 6.162 9.458 -3.323 1.00 92.75 94 GLN A CA 1
ATOM 700 C C . GLN A 1 94 ? 4.940 8.595 -3.644 1.00 92.75 94 GLN A C 1
ATOM 702 O O . GLN A 1 94 ? 4.239 8.856 -4.627 1.00 92.75 94 GLN A O 1
ATOM 707 N N . LEU A 1 95 ? 4.665 7.586 -2.810 1.00 94.31 95 LEU A N 1
ATOM 708 C CA . LEU A 1 95 ? 3.478 6.753 -2.948 1.00 94.31 95 LEU A CA 1
ATOM 709 C C . LEU A 1 95 ? 2.203 7.569 -2.717 1.00 94.31 95 LEU A C 1
ATOM 711 O O . LEU A 1 95 ? 1.289 7.485 -3.532 1.00 94.31 95 LEU A O 1
ATOM 715 N N . GLU A 1 96 ? 2.139 8.392 -1.669 1.00 94.12 96 GLU A N 1
ATOM 716 C CA . GLU A 1 96 ? 0.961 9.222 -1.394 1.00 94.12 96 GLU A CA 1
ATOM 717 C C . GLU A 1 96 ? 0.678 10.193 -2.548 1.0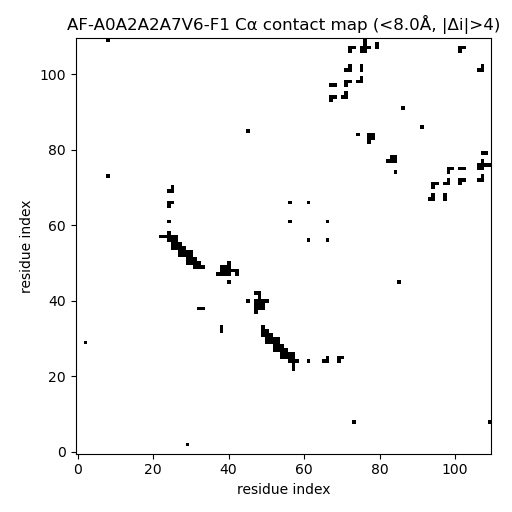0 94.12 96 GLU A C 1
ATOM 719 O O . GLU A 1 96 ? -0.466 10.311 -2.988 1.00 94.12 96 GLU A O 1
ATOM 724 N N . ALA A 1 97 ? 1.710 10.823 -3.117 1.00 93.19 97 ALA A N 1
ATOM 725 C CA . ALA A 1 97 ? 1.552 11.675 -4.295 1.00 93.19 97 ALA A CA 1
ATOM 726 C C . ALA A 1 97 ? 0.968 10.906 -5.496 1.00 93.19 97 ALA A C 1
ATOM 728 O O . ALA A 1 97 ? 0.060 11.397 -6.174 1.00 93.19 97 ALA A O 1
ATOM 729 N N . ALA A 1 98 ? 1.445 9.681 -5.742 1.00 92.62 98 ALA A N 1
ATOM 730 C CA . ALA A 1 98 ? 0.921 8.822 -6.800 1.00 92.62 98 ALA A CA 1
ATOM 731 C C . ALA A 1 98 ? -0.532 8.384 -6.532 1.00 92.62 98 ALA A C 1
ATOM 733 O O . ALA A 1 98 ? -1.347 8.367 -7.456 1.00 92.62 98 ALA A O 1
ATOM 734 N N . VAL A 1 99 ? -0.883 8.087 -5.276 1.00 93.12 99 VAL A N 1
ATOM 735 C CA . VAL A 1 99 ? -2.254 7.754 -4.855 1.00 93.12 99 VAL A CA 1
ATOM 736 C C . VAL A 1 99 ? -3.195 8.928 -5.098 1.00 93.12 99 VAL A C 1
ATOM 738 O O . VAL A 1 99 ? -4.254 8.741 -5.694 1.00 93.12 99 VAL A O 1
ATOM 741 N N . GLN A 1 100 ? -2.810 10.144 -4.707 1.00 92.56 100 GLN A N 1
ATOM 742 C CA . GLN A 1 100 ? -3.628 11.333 -4.956 1.00 92.56 100 GLN A CA 1
ATOM 743 C C . GLN A 1 100 ? -3.823 11.584 -6.453 1.00 92.56 100 GLN A C 1
ATOM 745 O O . GLN A 1 100 ? -4.938 11.861 -6.896 1.00 92.56 100 GLN A O 1
ATOM 750 N N . ALA A 1 101 ? -2.773 11.404 -7.259 1.00 88.62 101 ALA A N 1
ATOM 751 C CA . ALA A 1 101 ? -2.889 11.475 -8.712 1.00 88.62 101 ALA A CA 1
ATOM 752 C C . ALA A 1 101 ? -3.849 10.405 -9.275 1.00 88.62 101 ALA A C 1
ATOM 754 O O . ALA A 1 101 ? -4.634 10.702 -10.176 1.00 88.62 101 ALA A O 1
ATOM 755 N N . ALA A 1 102 ? -3.832 9.182 -8.734 1.00 85.81 102 ALA A N 1
ATOM 756 C CA . ALA A 1 102 ? -4.744 8.110 -9.134 1.00 85.81 102 ALA A CA 1
ATOM 757 C C . ALA A 1 102 ? -6.206 8.413 -8.762 1.00 85.81 102 ALA A C 1
ATOM 759 O O . ALA A 1 102 ? -7.093 8.205 -9.591 1.00 85.81 102 ALA A O 1
ATOM 760 N N . ILE A 1 103 ? -6.452 8.956 -7.564 1.00 87.19 103 ILE A N 1
ATOM 761 C CA . ILE A 1 103 ? -7.783 9.388 -7.106 1.00 87.19 103 ILE A CA 1
ATOM 762 C C . ILE A 1 103 ? -8.331 10.483 -8.026 1.00 87.19 103 ILE A C 1
ATOM 764 O O . ILE A 1 103 ? -9.451 10.368 -8.517 1.00 87.19 103 ILE A O 1
ATOM 768 N N . LEU A 1 104 ? -7.529 11.512 -8.322 1.00 86.94 104 LEU A N 1
ATOM 769 C CA . LEU A 1 104 ? -7.919 12.601 -9.225 1.00 86.94 104 LEU A CA 1
ATOM 770 C C . LEU A 1 104 ? -8.209 12.116 -10.653 1.00 86.94 104 LEU A C 1
ATOM 772 O O . LEU A 1 104 ? -9.032 12.704 -11.350 1.00 86.94 104 LEU A O 1
ATOM 776 N N . ALA A 1 105 ? -7.549 11.042 -11.084 1.00 81.62 105 ALA A N 1
ATOM 777 C CA . ALA A 1 105 ? -7.767 10.418 -12.383 1.00 81.62 105 ALA A CA 1
ATOM 778 C C . ALA A 1 105 ? -8.951 9.427 -12.412 1.00 81.62 105 ALA A C 1
ATOM 780 O O . ALA A 1 105 ? -9.182 8.817 -13.455 1.00 81.62 105 ALA A O 1
ATOM 781 N N . GLY A 1 106 ? -9.661 9.219 -11.295 1.00 77.44 106 GLY A N 1
ATOM 782 C CA . GLY A 1 106 ? -10.751 8.239 -11.187 1.00 77.44 106 GLY A CA 1
ATOM 783 C C . GLY A 1 106 ? -10.289 6.776 -11.192 1.00 77.44 106 GLY A C 1
ATOM 784 O O . GLY A 1 106 ? -11.093 5.868 -11.367 1.00 77.44 106 GLY A O 1
ATOM 785 N N . LYS A 1 107 ? -8.993 6.504 -10.997 1.00 64.19 107 LYS A N 1
ATOM 786 C CA . LYS A 1 107 ? -8.396 5.156 -11.094 1.00 64.19 107 LYS A CA 1
ATOM 787 C C . LYS A 1 107 ? -8.499 4.344 -9.792 1.00 64.19 107 LYS A C 1
ATOM 789 O O . LYS A 1 107 ? -7.555 3.653 -9.421 1.00 64.19 107 LYS A O 1
ATOM 794 N N . GLY A 1 108 ? -9.621 4.455 -9.084 1.00 56.97 108 GLY A N 1
ATOM 795 C CA . GLY A 1 108 ? -9.875 3.769 -7.808 1.00 56.97 108 GLY A CA 1
ATOM 796 C C . GLY A 1 108 ? -11.296 3.218 -7.660 1.00 56.97 108 GLY A C 1
ATOM 797 O O . GLY A 1 108 ? -11.628 2.673 -6.606 1.00 56.97 108 GLY A O 1
ATOM 798 N N . GLU A 1 109 ? -12.135 3.359 -8.687 1.00 48.03 109 GLU A N 1
ATOM 799 C CA . GLU A 1 109 ? -13.465 2.750 -8.723 1.00 48.03 109 GLU A CA 1
ATOM 800 C C . GLU A 1 109 ? -13.361 1.291 -9.213 1.00 48.03 109 GLU A C 1
ATOM 802 O O . GLU A 1 109 ? -12.518 1.008 -10.067 1.00 48.03 109 GLU A O 1
ATOM 807 N N . PRO A 1 110 ? -14.129 0.352 -8.622 1.00 48.00 110 PRO A N 1
ATOM 808 C CA . PRO A 1 110 ? -14.210 -1.031 -9.098 1.00 48.00 110 PRO A CA 1
ATOM 809 C C . PRO A 1 110 ? -14.673 -1.151 -10.552 1.00 48.00 110 PRO A C 1
ATOM 811 O O . PRO A 1 110 ? -15.535 -0.346 -10.971 1.00 48.00 110 PRO A O 1
#

Nearest PDB structures (foldseek):
  3csy-assembly1_L  TM=2.585E-01  e=7.935E+00  Ebola virus - Mayinga, Zaire, 1976

Organism: NCBI:txid2029117

Secondary structure (DSSP,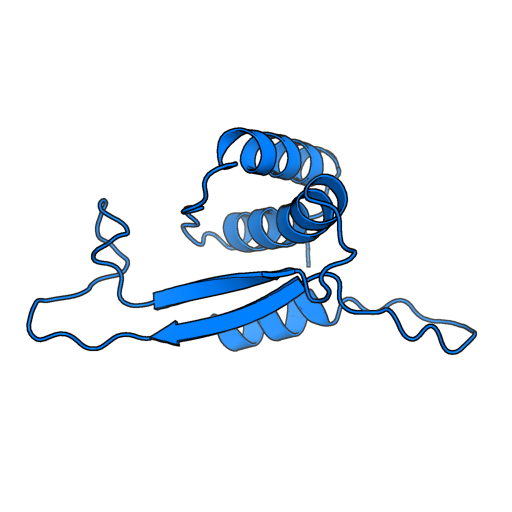 8-state):
-HHHHHHHHHT-----SS------SEEEEEEE---SS---TTSSSGGG-SEEEEEEESSTT--HHHHHHHHHHHHHHHHHTT------STTHHHHHHHHHHHHHTTTT--